Protein AF-A0A6C0F6B0-F1 (afdb_monomer_lite)

Organism: NCBI:txid1070528

Sequence (75 aa):
MDDDNLEIMQLLEERLKIGKERYGHGVIIDDDTRQYGTNDNNWETMMMEEALDGMIYAAAQLLRIKRARNSLKEQ

Foldseek 3Di:
DDDCVVVVVVVVVVVQVVCCVVPVDGDDPQDQCVVVPDPGRDPVSVVVVVVVVVVVVVVVVVVVVVVVVVVVVVD

pLDDT: mean 91.41, std 7.56, range [57.16, 98.62]

Secondary structure (DSSP, 8-state):
---THHHHHHHHHHHHHHHHHHHSS---TTS-GGGGT-SSS-HHHHHHHHHHHHHHHHHHHHHHHHHHHHHHH--

Structure (mmCIF, N/CA/C/O backbone):
data_AF-A0A6C0F6B0-F1
#
_entry.id   AF-A0A6C0F6B0-F1
#
loop_
_atom_site.group_PDB
_atom_site.id
_atom_site.type_symbol
_atom_site.label_atom_id
_atom_site.label_alt_id
_atom_site.label_comp_id
_atom_site.label_asym_id
_atom_site.label_entity_id
_atom_site.label_seq_id
_atom_site.pdbx_PDB_ins_code
_atom_site.Cartn_x
_atom_site.Cartn_y
_atom_site.Cartn_z
_atom_site.occupancy
_atom_site.B_iso_or_equiv
_atom_site.auth_seq_id
_atom_site.auth_comp_id
_atom_site.auth_asym_id
_atom_site.auth_atom_id
_atom_site.pdbx_PDB_model_num
ATOM 1 N N . MET A 1 1 ? -19.222 -16.387 10.433 1.00 62.53 1 MET A N 1
ATOM 2 C CA . MET A 1 1 ? -18.032 -15.569 10.153 1.00 62.53 1 MET A CA 1
ATOM 3 C C . MET A 1 1 ? -18.000 -15.498 8.655 1.00 62.53 1 MET A C 1
ATOM 5 O O . MET A 1 1 ? -17.977 -16.561 8.042 1.00 62.53 1 MET A O 1
ATOM 9 N N . ASP A 1 2 ? -18.198 -14.307 8.115 1.00 83.31 2 ASP A N 1
ATOM 10 C CA . ASP A 1 2 ? -18.295 -14.135 6.673 1.00 83.31 2 ASP A CA 1
ATOM 11 C C . ASP A 1 2 ? -16.891 -14.236 6.069 1.00 83.31 2 ASP A C 1
ATOM 13 O O . ASP A 1 2 ? -15.890 -13.956 6.732 1.00 83.31 2 ASP A O 1
ATOM 17 N N . ASP A 1 3 ? -16.822 -14.782 4.860 1.00 92.75 3 ASP A N 1
ATOM 18 C CA . ASP A 1 3 ? -15.578 -14.937 4.119 1.00 92.75 3 ASP A CA 1
ATOM 19 C C . ASP A 1 3 ? -15.273 -13.625 3.386 1.00 92.75 3 ASP A C 1
ATOM 21 O O . ASP A 1 3 ? -15.798 -13.368 2.301 1.00 92.75 3 ASP A O 1
ATOM 25 N N . ASP A 1 4 ? -14.429 -12.792 3.994 1.00 96.56 4 ASP A N 1
ATOM 26 C CA . ASP A 1 4 ? -14.078 -11.462 3.480 1.00 96.56 4 ASP A CA 1
ATOM 27 C C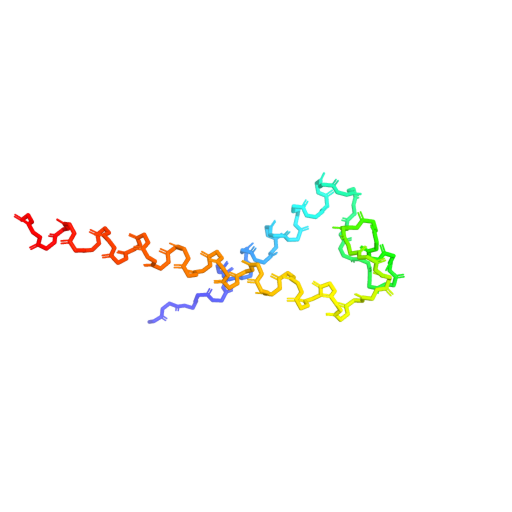 . ASP A 1 4 ? -13.125 -11.511 2.263 1.00 96.56 4 ASP A C 1
ATOM 29 O O . ASP A 1 4 ? -12.786 -10.473 1.686 1.00 96.56 4 ASP A O 1
ATOM 33 N N . ASN A 1 5 ? -12.685 -12.702 1.827 1.00 96.25 5 ASN A N 1
ATOM 34 C CA . ASN A 1 5 ? -11.722 -12.843 0.729 1.00 96.25 5 ASN A CA 1
ATOM 35 C C . ASN A 1 5 ? -12.225 -12.222 -0.581 1.00 96.25 5 ASN A C 1
ATOM 37 O O . ASN A 1 5 ? -11.432 -11.657 -1.335 1.00 96.25 5 ASN A O 1
ATOM 41 N N . LEU A 1 6 ? -13.531 -12.306 -0.861 1.00 95.75 6 LEU A N 1
ATOM 42 C CA . LEU A 1 6 ? -14.103 -11.745 -2.088 1.00 95.75 6 LEU A CA 1
ATOM 43 C C . LEU A 1 6 ? -13.952 -10.220 -2.139 1.00 95.75 6 LEU A C 1
ATOM 45 O O . LEU A 1 6 ? -13.576 -9.681 -3.178 1.00 95.75 6 LEU A O 1
ATOM 49 N N . GLU A 1 7 ? -14.213 -9.535 -1.026 1.00 96.50 7 GLU A N 1
ATOM 50 C CA . GLU A 1 7 ? -14.087 -8.077 -0.943 1.00 96.50 7 GLU A CA 1
ATOM 51 C C . GLU A 1 7 ? -12.621 -7.651 -1.094 1.00 96.50 7 GLU A C 1
ATOM 53 O O . GLU A 1 7 ? -12.310 -6.740 -1.860 1.00 96.50 7 GLU A O 1
ATOM 58 N N . ILE A 1 8 ? -11.694 -8.371 -0.453 1.00 96.75 8 ILE A N 1
ATOM 59 C CA . ILE A 1 8 ? -10.252 -8.116 -0.591 1.00 96.75 8 ILE A CA 1
ATOM 60 C C . ILE A 1 8 ? -9.812 -8.252 -2.054 1.00 96.75 8 ILE A C 1
ATOM 62 O O . ILE A 1 8 ? -9.090 -7.393 -2.564 1.00 96.75 8 ILE A O 1
ATOM 66 N N . MET A 1 9 ? -10.265 -9.296 -2.752 1.00 97.62 9 MET A N 1
ATOM 67 C CA . MET A 1 9 ? -9.943 -9.490 -4.167 1.00 97.62 9 MET A CA 1
ATOM 68 C C . MET A 1 9 ? -10.495 -8.360 -5.043 1.00 97.62 9 MET A C 1
ATOM 70 O O . MET A 1 9 ? -9.783 -7.873 -5.920 1.00 97.62 9 MET A O 1
ATOM 74 N N . GLN A 1 10 ? -11.713 -7.885 -4.773 1.00 97.00 10 GLN A N 1
ATOM 75 C CA . GLN A 1 10 ? -12.299 -6.750 -5.495 1.00 97.00 10 GLN A CA 1
ATOM 76 C C . GLN A 1 10 ? -11.485 -5.466 -5.299 1.00 97.00 10 GLN A C 1
ATOM 78 O O . GLN A 1 10 ? -11.179 -4.783 -6.276 1.00 97.00 10 GLN A O 1
ATOM 83 N N . LEU A 1 11 ? -11.056 -5.172 -4.069 1.00 96.06 11 LEU A N 1
ATOM 84 C CA . LEU A 1 11 ? -10.218 -4.005 -3.774 1.00 96.06 11 LEU A CA 1
ATOM 85 C C . LEU A 1 11 ? -8.861 -4.065 -4.496 1.00 96.06 11 LEU A C 1
ATOM 87 O O . LEU A 1 11 ? -8.373 -3.047 -4.998 1.00 96.06 11 LEU A O 1
ATOM 91 N N . LEU A 1 12 ? -8.250 -5.252 -4.583 1.00 94.31 12 LEU A N 1
ATOM 92 C CA . LEU A 1 12 ? -7.009 -5.457 -5.336 1.00 94.31 12 LEU A CA 1
ATOM 93 C C . LEU A 1 12 ? -7.220 -5.229 -6.838 1.00 94.31 12 LEU A C 1
ATOM 95 O O . LEU A 1 12 ? -6.438 -4.516 -7.470 1.00 94.31 12 LEU A O 1
ATOM 99 N N . GLU A 1 13 ? -8.291 -5.779 -7.410 1.00 95.38 13 GLU A N 1
ATOM 100 C CA . GLU A 1 13 ? -8.634 -5.576 -8.820 1.00 95.38 13 GLU A CA 1
ATOM 101 C C . GLU A 1 13 ? -8.903 -4.103 -9.148 1.00 95.38 13 GLU A C 1
ATOM 103 O O . GLU A 1 13 ? -8.432 -3.598 -10.170 1.00 95.38 13 GLU A O 1
ATOM 108 N N . GLU A 1 14 ? -9.629 -3.390 -8.286 1.00 94.81 14 GLU A N 1
ATOM 109 C CA . GLU A 1 14 ? -9.855 -1.950 -8.422 1.00 94.81 14 GLU A CA 1
ATOM 110 C C . GLU A 1 14 ? -8.542 -1.174 -8.403 1.00 94.81 14 GLU A C 1
ATOM 112 O O . GLU A 1 14 ? -8.340 -0.275 -9.227 1.00 94.81 14 GLU A O 1
ATOM 117 N N . ARG A 1 15 ? -7.597 -1.555 -7.536 1.00 90.88 15 ARG A N 1
ATOM 118 C CA . ARG A 1 15 ? -6.287 -0.907 -7.536 1.00 90.88 15 ARG A CA 1
ATOM 119 C C . ARG A 1 15 ? -5.474 -1.163 -8.796 1.00 90.88 15 ARG A C 1
ATOM 121 O O . ARG A 1 15 ? -4.852 -0.222 -9.292 1.00 90.88 15 ARG A O 1
ATOM 128 N N . LEU A 1 16 ? -5.530 -2.367 -9.357 1.00 92.31 16 LEU A N 1
ATOM 129 C CA . LEU A 1 16 ? -4.882 -2.672 -10.636 1.00 92.31 16 LEU A CA 1
ATOM 130 C C . LEU A 1 16 ? -5.495 -1.876 -11.804 1.00 92.31 16 LEU A C 1
ATOM 132 O O . LEU A 1 16 ? -4.772 -1.475 -12.720 1.00 92.31 16 LEU A O 1
ATOM 136 N N . LYS A 1 17 ? -6.806 -1.587 -11.768 1.00 94.00 17 LYS A N 1
ATOM 137 C CA . LYS A 1 17 ? -7.479 -0.761 -12.791 1.00 94.00 17 LYS A CA 1
ATOM 138 C C . LYS A 1 17 ? -6.965 0.676 -12.819 1.00 94.00 17 LYS A C 1
ATOM 140 O O . LYS A 1 17 ? -6.770 1.203 -13.909 1.00 94.00 17 LYS A O 1
ATOM 145 N N . ILE A 1 18 ? -6.662 1.274 -11.664 1.00 89.19 18 ILE A N 1
ATOM 146 C CA . ILE A 1 18 ? -6.123 2.645 -11.594 1.00 89.19 18 ILE A CA 1
ATOM 147 C C . ILE A 1 18 ? -4.805 2.763 -12.368 1.00 89.19 18 ILE A C 1
ATOM 149 O O . ILE A 1 18 ? -4.607 3.738 -13.090 1.00 89.19 18 ILE A O 1
ATOM 153 N N . GLY A 1 19 ? -3.918 1.767 -12.264 1.00 81.81 19 GLY A N 1
ATOM 154 C CA . GLY A 1 19 ? -2.680 1.739 -13.051 1.00 81.81 19 GLY A CA 1
ATOM 155 C C . GLY A 1 19 ? -2.970 1.759 -14.554 1.00 81.81 19 GLY A C 1
ATOM 156 O O . GLY A 1 19 ? -2.413 2.570 -15.289 1.00 81.81 19 GLY A O 1
ATOM 157 N N . LYS A 1 20 ? -3.943 0.956 -14.994 1.00 88.25 20 LYS A N 1
ATOM 158 C CA . LYS A 1 20 ? -4.376 0.916 -16.395 1.00 88.25 20 LYS A CA 1
ATOM 159 C C . LYS A 1 20 ? -5.006 2.220 -16.876 1.00 88.25 20 LYS A C 1
ATOM 161 O O . LYS A 1 20 ? -4.744 2.631 -18.000 1.00 88.25 20 LYS A O 1
ATOM 166 N N . GLU A 1 21 ? -5.812 2.874 -16.049 1.00 90.44 21 GLU A N 1
ATOM 167 C CA . GLU A 1 21 ? -6.403 4.178 -16.372 1.00 90.44 21 GLU A CA 1
ATOM 168 C C . GLU A 1 21 ? -5.346 5.282 -16.452 1.00 90.44 21 GLU A C 1
ATOM 170 O O . GLU A 1 21 ? -5.434 6.162 -17.307 1.00 90.44 21 GLU A O 1
ATOM 175 N N . ARG A 1 22 ? -4.332 5.228 -15.582 1.00 86.81 22 ARG A N 1
ATOM 176 C CA . ARG A 1 22 ? -3.295 6.258 -15.484 1.00 86.81 22 ARG A CA 1
ATOM 177 C C . ARG A 1 22 ? -2.192 6.113 -16.530 1.00 86.81 22 ARG A C 1
ATOM 179 O O . ARG A 1 22 ? -1.721 7.128 -17.035 1.00 86.81 22 ARG A O 1
ATOM 186 N N . TYR A 1 23 ? -1.795 4.882 -16.846 1.00 84.50 23 TYR A N 1
ATOM 187 C CA . TYR A 1 23 ? -0.631 4.582 -17.690 1.00 84.50 23 TYR A CA 1
ATOM 188 C C . TYR A 1 23 ? -0.995 3.880 -19.011 1.00 84.50 23 TYR A C 1
ATOM 190 O O . TYR A 1 23 ? -0.151 3.704 -19.881 1.00 84.50 23 TYR A O 1
ATOM 198 N N . GLY A 1 24 ? -2.262 3.502 -19.213 1.00 89.25 24 GLY A N 1
ATOM 199 C CA . GLY A 1 24 ? -2.739 2.836 -20.432 1.00 89.25 24 GLY A CA 1
ATOM 200 C C . GLY A 1 24 ? -2.526 1.317 -20.455 1.00 89.25 24 GLY A C 1
ATOM 201 O O . GLY A 1 24 ? -3.025 0.639 -21.356 1.00 89.25 24 GLY A O 1
ATOM 202 N N . HIS A 1 25 ? -1.843 0.754 -19.457 1.00 89.12 25 HIS A N 1
ATOM 203 C CA . HIS A 1 25 ? -1.575 -0.679 -19.320 1.00 89.12 25 HIS A CA 1
ATOM 204 C C . HIS A 1 25 ? -1.545 -1.109 -17.840 1.00 89.12 25 HIS A C 1
ATOM 206 O O . HIS A 1 25 ? -1.465 -0.284 -16.935 1.00 89.12 25 HIS A O 1
ATOM 212 N N . GLY A 1 26 ? -1.648 -2.418 -17.586 1.00 88.44 26 GLY A N 1
ATO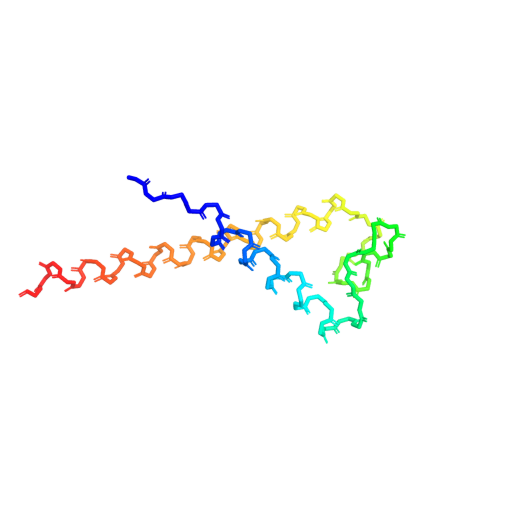M 213 C CA . GLY A 1 26 ? -1.480 -2.982 -16.240 1.00 88.44 26 GLY A CA 1
ATOM 214 C C . GLY A 1 26 ? -0.009 -3.048 -15.811 1.00 88.44 26 GLY A C 1
ATOM 215 O O . GLY A 1 26 ? 0.864 -2.515 -16.488 1.00 88.44 26 GLY A O 1
ATOM 216 N N . VAL A 1 27 ? 0.278 -3.741 -14.709 1.00 89.44 27 VAL A N 1
ATOM 217 C CA . VAL A 1 27 ? 1.661 -3.974 -14.259 1.00 89.44 27 VAL A CA 1
ATOM 218 C C . VAL A 1 27 ? 2.400 -4.858 -15.272 1.00 89.44 27 VAL A C 1
ATOM 220 O O . VAL A 1 27 ? 1.925 -5.944 -15.606 1.00 89.44 27 VAL A O 1
ATOM 223 N N . ILE A 1 28 ? 3.561 -4.398 -15.741 1.00 91.94 28 ILE A N 1
ATOM 224 C CA . ILE A 1 28 ? 4.470 -5.131 -16.632 1.00 91.94 28 ILE A CA 1
ATOM 225 C C . ILE A 1 28 ? 5.791 -5.286 -15.879 1.00 91.94 28 ILE A C 1
ATOM 227 O O . ILE A 1 28 ? 6.485 -4.305 -15.665 1.00 91.94 28 ILE A O 1
ATOM 231 N N . ILE A 1 29 ? 6.122 -6.503 -15.454 1.00 90.44 29 ILE A N 1
ATOM 232 C CA . ILE A 1 29 ? 7.201 -6.758 -14.478 1.00 90.44 29 ILE A CA 1
ATOM 233 C C . ILE A 1 29 ? 8.621 -6.419 -14.957 1.00 90.44 29 ILE A C 1
ATOM 235 O O . ILE A 1 29 ? 9.507 -6.262 -14.129 1.00 90.44 29 ILE A O 1
ATOM 239 N N . ASP A 1 30 ? 8.836 -6.314 -16.268 1.00 91.94 30 ASP A N 1
ATOM 240 C CA . ASP A 1 30 ? 10.143 -6.001 -16.865 1.00 91.94 30 ASP A CA 1
ATOM 241 C C . ASP A 1 30 ? 10.225 -4.546 -17.360 1.00 91.94 30 ASP A C 1
ATOM 243 O O . ASP A 1 30 ? 11.144 -4.180 -18.095 1.00 91.94 30 ASP A O 1
ATOM 247 N N . ASP A 1 31 ? 9.240 -3.719 -17.008 1.00 92.38 31 ASP A N 1
ATOM 248 C CA . ASP A 1 31 ? 9.176 -2.331 -17.451 1.00 92.38 31 ASP A CA 1
ATOM 249 C C . ASP A 1 31 ? 10.078 -1.405 -16.621 1.00 92.38 31 ASP A C 1
ATOM 251 O O . ASP A 1 31 ? 10.535 -1.750 -15.528 1.00 92.38 31 ASP A O 1
ATOM 255 N N . ASP A 1 32 ? 10.346 -0.220 -17.166 1.00 91.88 32 ASP A N 1
ATOM 256 C CA . ASP A 1 32 ? 11.233 0.778 -16.581 1.00 91.88 32 ASP A CA 1
ATOM 257 C C . ASP A 1 32 ? 10.539 1.571 -15.468 1.00 91.88 32 ASP A C 1
ATOM 259 O O . ASP A 1 32 ? 9.720 2.456 -15.734 1.00 91.88 32 ASP A O 1
ATOM 263 N N . THR A 1 33 ? 10.908 1.308 -14.211 1.00 90.12 33 THR A N 1
ATOM 264 C CA . THR A 1 33 ? 10.216 1.899 -13.055 1.00 90.12 33 THR A CA 1
ATOM 265 C C . THR A 1 33 ? 10.348 3.421 -12.963 1.00 90.12 33 THR A C 1
ATOM 267 O O . THR A 1 33 ? 9.509 4.080 -12.344 1.00 90.12 33 THR A O 1
ATOM 270 N N . ARG A 1 34 ? 11.333 4.019 -13.651 1.00 89.38 34 ARG A N 1
ATOM 271 C CA . ARG A 1 34 ? 11.520 5.482 -13.704 1.00 89.38 34 ARG A CA 1
ATOM 272 C C . ARG A 1 34 ? 10.329 6.202 -14.328 1.00 89.38 34 ARG A C 1
ATOM 274 O O . ARG A 1 34 ? 10.108 7.381 -14.058 1.00 89.38 34 ARG A O 1
ATOM 281 N N . GLN A 1 35 ? 9.540 5.501 -15.139 1.00 86.44 35 GLN A N 1
ATOM 282 C CA . GLN A 1 35 ? 8.311 6.037 -15.726 1.00 86.44 35 GLN A CA 1
ATOM 283 C C . GLN A 1 35 ? 7.209 6.266 -14.676 1.00 86.44 35 GLN A C 1
ATOM 285 O O . GLN A 1 35 ? 6.271 7.026 -14.926 1.00 86.44 35 GLN A O 1
ATOM 290 N N . TYR A 1 36 ? 7.342 5.664 -13.490 1.00 84.12 36 TYR A N 1
ATOM 291 C CA . TYR A 1 36 ? 6.372 5.744 -12.395 1.00 84.12 36 TYR A CA 1
ATOM 292 C C . TYR A 1 36 ? 6.825 6.637 -11.236 1.00 84.12 36 TYR A C 1
ATOM 294 O O . TYR A 1 36 ? 6.050 6.843 -10.307 1.00 84.12 36 TYR A O 1
ATOM 302 N N . GLY A 1 37 ? 8.024 7.223 -11.316 1.00 80.75 37 GLY A N 1
ATOM 303 C CA . GLY A 1 37 ? 8.514 8.207 -10.346 1.00 80.75 37 GLY A CA 1
ATOM 304 C C . GLY A 1 37 ? 9.740 7.785 -9.537 1.00 80.75 37 GLY A C 1
ATOM 305 O O . GLY A 1 37 ? 10.226 8.604 -8.759 1.00 80.75 37 GLY A O 1
ATOM 306 N N . THR A 1 38 ? 10.279 6.576 -9.733 1.00 85.19 38 THR A N 1
ATOM 307 C CA . THR A 1 38 ? 11.530 6.169 -9.073 1.00 85.19 38 THR A CA 1
ATOM 308 C C . THR A 1 38 ? 12.753 6.815 -9.727 1.00 85.19 38 THR A C 1
ATOM 310 O O . THR A 1 38 ? 12.765 7.125 -10.921 1.00 85.19 38 THR A O 1
ATOM 313 N N . ASN A 1 39 ? 13.822 7.008 -8.950 1.00 87.44 39 ASN A N 1
ATOM 314 C CA . ASN A 1 39 ? 15.070 7.598 -9.454 1.00 87.44 39 ASN A CA 1
ATOM 315 C C . ASN A 1 39 ? 15.886 6.617 -10.316 1.00 87.44 39 ASN A C 1
ATOM 317 O O . ASN A 1 39 ? 16.581 7.022 -11.251 1.00 87.44 39 ASN A O 1
ATOM 321 N N . ASP A 1 40 ? 15.805 5.327 -10.005 1.00 89.31 40 ASP A N 1
ATOM 322 C CA . ASP A 1 40 ? 16.465 4.219 -10.685 1.00 89.31 40 ASP A CA 1
ATOM 323 C C . ASP A 1 40 ? 15.440 3.230 -11.256 1.00 89.31 40 ASP A C 1
ATOM 325 O O . ASP A 1 40 ? 14.294 3.183 -10.813 1.00 89.31 40 ASP A O 1
ATOM 329 N N . ASN A 1 41 ? 15.841 2.459 -12.275 1.00 92.75 41 ASN A N 1
ATOM 330 C CA . ASN A 1 41 ? 15.028 1.361 -12.804 1.00 92.75 41 ASN A CA 1
ATOM 331 C C . ASN A 1 41 ? 15.206 0.129 -11.901 1.00 92.75 41 ASN A C 1
ATOM 333 O O . ASN A 1 41 ? 16.054 -0.724 -12.176 1.00 92.75 41 ASN A O 1
ATOM 337 N N . ASN A 1 42 ? 14.483 0.096 -10.783 1.00 92.38 42 ASN A N 1
ATOM 338 C CA . ASN A 1 42 ? 14.600 -0.925 -9.751 1.00 92.38 42 ASN A CA 1
ATOM 339 C C . ASN A 1 42 ? 13.244 -1.184 -9.074 1.00 92.38 42 ASN A C 1
ATOM 341 O O . ASN A 1 42 ? 12.733 -0.369 -8.303 1.00 92.38 42 ASN A O 1
ATOM 345 N N . TRP A 1 43 ? 12.694 -2.371 -9.327 1.00 92.81 43 TRP A N 1
ATOM 346 C CA . TRP A 1 43 ? 11.418 -2.822 -8.774 1.00 92.81 43 TRP A CA 1
ATOM 347 C C . TRP A 1 43 ? 11.427 -2.995 -7.252 1.00 92.81 43 TRP A C 1
ATOM 349 O O . TRP A 1 43 ? 10.388 -2.811 -6.619 1.00 92.81 43 TRP A O 1
ATOM 359 N N . GLU A 1 44 ? 12.575 -3.313 -6.647 1.00 93.81 44 GLU A N 1
ATOM 360 C CA . GLU A 1 44 ? 12.701 -3.407 -5.188 1.00 93.81 44 GLU A CA 1
ATOM 361 C C . GLU A 1 44 ? 12.563 -2.026 -4.542 1.00 93.81 44 GLU A C 1
ATOM 363 O O . GLU A 1 44 ? 11.788 -1.866 -3.597 1.00 93.81 44 GLU A O 1
ATOM 368 N N . THR A 1 45 ? 13.255 -1.022 -5.092 1.00 92.44 45 THR A N 1
ATOM 369 C CA . THR A 1 45 ? 13.144 0.372 -4.640 1.00 92.44 45 THR A CA 1
ATOM 370 C C . THR A 1 45 ? 11.700 0.856 -4.761 1.00 92.44 45 THR A C 1
ATOM 372 O O . THR A 1 45 ? 11.141 1.339 -3.778 1.00 92.44 45 THR A O 1
ATOM 375 N N . MET A 1 46 ? 11.067 0.646 -5.923 1.00 92.06 46 MET A N 1
ATOM 376 C CA . MET A 1 46 ? 9.668 1.027 -6.160 1.00 92.06 46 MET A CA 1
ATOM 377 C C . MET A 1 46 ? 8.713 0.379 -5.149 1.00 92.06 46 MET A C 1
ATOM 379 O O . MET A 1 46 ? 7.864 1.051 -4.570 1.00 92.06 46 MET A O 1
ATOM 383 N N . MET A 1 47 ? 8.866 -0.927 -4.905 1.00 93.38 4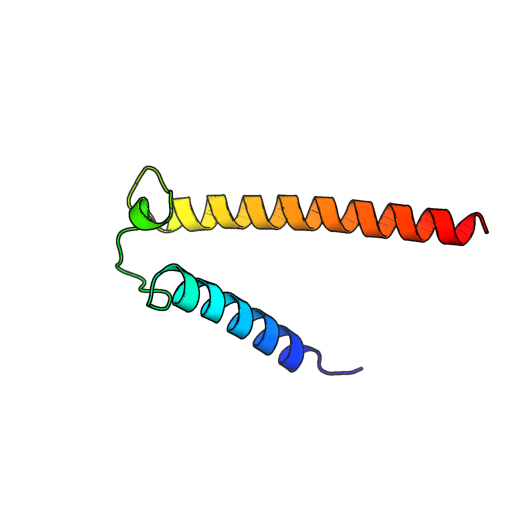7 MET A N 1
ATOM 384 C CA . MET A 1 47 ? 8.050 -1.656 -3.932 1.00 93.38 47 MET A CA 1
ATOM 385 C C . MET A 1 47 ? 8.217 -1.089 -2.521 1.00 93.38 47 MET A C 1
ATOM 387 O O . MET A 1 47 ? 7.224 -0.911 -1.816 1.00 93.38 47 MET A O 1
ATOM 391 N N . MET A 1 48 ? 9.451 -0.786 -2.112 1.00 95.31 48 MET A N 1
ATOM 392 C CA . MET A 1 48 ? 9.729 -0.240 -0.787 1.00 95.31 48 MET A CA 1
ATOM 393 C C . MET A 1 48 ? 9.123 1.159 -0.605 1.00 95.31 48 MET A C 1
ATOM 395 O O . MET A 1 48 ? 8.513 1.413 0.434 1.00 95.31 48 MET A O 1
ATOM 399 N N . GLU A 1 49 ? 9.257 2.047 -1.594 1.00 93.44 49 GLU A N 1
ATOM 400 C CA . GLU A 1 49 ? 8.672 3.396 -1.558 1.00 93.44 49 GLU A CA 1
ATOM 401 C C . GLU A 1 49 ? 7.137 3.337 -1.455 1.00 93.44 49 GLU A C 1
ATOM 403 O O . GLU A 1 49 ? 6.555 3.902 -0.527 1.00 93.44 49 GLU A O 1
ATOM 408 N N . GLU A 1 50 ? 6.480 2.557 -2.318 1.00 92.06 50 GLU A N 1
ATOM 409 C CA . GLU A 1 50 ? 5.016 2.411 -2.322 1.00 92.06 50 GLU A CA 1
ATOM 410 C C . GLU A 1 50 ? 4.483 1.725 -1.050 1.00 92.06 50 GLU A C 1
ATOM 412 O O . GLU A 1 50 ? 3.417 2.073 -0.529 1.00 92.06 50 GLU A O 1
ATOM 417 N N . ALA A 1 51 ? 5.227 0.764 -0.491 1.00 95.75 51 ALA A N 1
ATOM 418 C CA . ALA A 1 51 ? 4.870 0.137 0.780 1.00 95.75 51 ALA A CA 1
ATOM 419 C C . ALA A 1 51 ? 4.913 1.144 1.940 1.00 95.75 51 ALA A C 1
ATOM 421 O O . ALA A 1 51 ? 4.009 1.151 2.784 1.00 95.75 51 ALA A O 1
ATOM 422 N N . LEU A 1 52 ? 5.933 2.009 1.982 1.00 97.62 52 LEU A N 1
ATOM 423 C CA . LEU A 1 52 ? 6.043 3.070 2.984 1.00 97.62 52 LEU A CA 1
ATOM 424 C C . LEU A 1 52 ? 4.901 4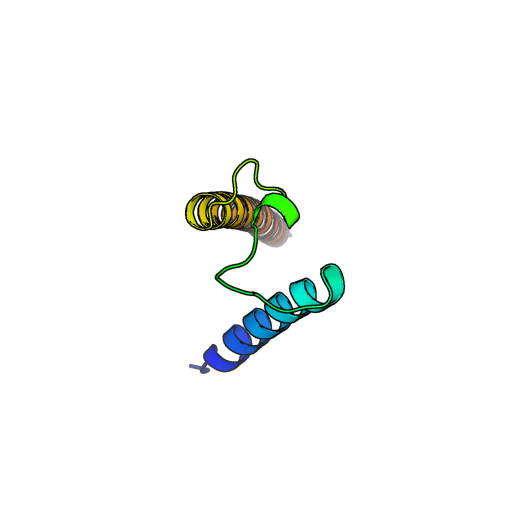.085 2.854 1.00 97.62 52 LEU A C 1
ATOM 426 O O . LEU A 1 52 ? 4.280 4.427 3.866 1.00 97.62 52 LEU A O 1
ATOM 430 N N . ASP A 1 53 ? 4.557 4.495 1.634 1.00 95.12 53 ASP A N 1
ATOM 431 C CA . ASP A 1 53 ? 3.413 5.374 1.376 1.00 95.12 53 ASP A CA 1
ATOM 432 C C . ASP A 1 53 ? 2.094 4.745 1.847 1.00 95.12 53 ASP A C 1
ATOM 434 O O . ASP A 1 53 ? 1.299 5.381 2.553 1.00 95.12 53 ASP A O 1
ATOM 438 N N . GLY A 1 54 ? 1.895 3.453 1.568 1.00 95.75 54 GLY A N 1
ATOM 439 C CA . GLY A 1 54 ? 0.763 2.684 2.081 1.00 95.75 54 GLY A CA 1
ATOM 440 C C . GLY A 1 54 ? 0.675 2.697 3.613 1.00 95.75 54 GLY A C 1
ATOM 441 O O . GLY A 1 54 ? -0.405 2.921 4.174 1.00 95.75 54 GLY A O 1
ATOM 442 N N . MET A 1 55 ? 1.803 2.525 4.312 1.00 98.31 55 MET A N 1
ATOM 443 C CA . MET A 1 55 ? 1.853 2.593 5.780 1.00 98.31 55 MET A CA 1
ATOM 444 C C . MET A 1 55 ? 1.524 3.992 6.314 1.00 98.31 55 MET A C 1
ATOM 446 O O . MET A 1 55 ? 0.805 4.112 7.313 1.00 98.31 55 MET A O 1
ATOM 450 N N . ILE A 1 56 ? 1.994 5.052 5.650 1.00 98.44 56 ILE A N 1
ATOM 451 C CA . ILE A 1 56 ? 1.675 6.441 6.010 1.00 98.44 56 ILE A CA 1
ATOM 452 C C . ILE A 1 56 ? 0.163 6.679 5.906 1.00 98.44 56 ILE A C 1
ATOM 454 O O . ILE A 1 56 ? -0.450 7.221 6.834 1.00 98.44 56 ILE A O 1
ATOM 458 N N . TYR A 1 57 ? -0.470 6.232 4.819 1.00 97.75 57 TYR A N 1
ATOM 459 C CA . TYR A 1 57 ? -1.917 6.373 4.631 1.00 97.75 57 TYR A CA 1
ATOM 460 C C . TYR A 1 57 ? -2.717 5.562 5.651 1.00 97.75 57 TYR A C 1
ATOM 462 O O . TYR A 1 57 ? -3.688 6.074 6.220 1.00 97.75 57 TYR A O 1
ATOM 470 N N . ALA A 1 58 ? -2.280 4.339 5.955 1.00 98.00 58 ALA A N 1
ATOM 471 C CA . ALA A 1 58 ? -2.891 3.513 6.990 1.00 98.00 58 ALA A CA 1
ATOM 472 C C . ALA A 1 58 ? -2.821 4.190 8.370 1.00 98.00 58 ALA A C 1
ATOM 474 O O . ALA A 1 58 ? -3.835 4.284 9.069 1.00 98.00 58 ALA A O 1
ATOM 475 N N . ALA A 1 59 ? -1.659 4.734 8.749 1.00 98.56 59 ALA A N 1
ATOM 476 C CA . ALA A 1 59 ? -1.491 5.469 10.002 1.00 98.56 59 ALA A CA 1
ATOM 477 C C . ALA A 1 59 ? -2.402 6.708 10.066 1.00 98.56 59 ALA A C 1
ATOM 479 O O . ALA A 1 59 ? -3.062 6.952 11.083 1.00 98.56 59 ALA A O 1
ATOM 480 N N . ALA A 1 60 ? -2.503 7.464 8.970 1.00 98.62 60 ALA A N 1
ATOM 481 C CA . ALA A 1 60 ? -3.386 8.623 8.884 1.00 98.62 60 ALA A CA 1
ATOM 482 C C . ALA A 1 60 ? -4.866 8.234 9.056 1.00 98.62 60 ALA A C 1
ATOM 484 O O . ALA A 1 60 ? -5.592 8.876 9.825 1.00 98.62 60 ALA A O 1
ATOM 485 N N . GLN A 1 61 ? -5.318 7.166 8.392 1.00 98.38 61 GLN A N 1
ATOM 486 C CA . GLN A 1 61 ? -6.690 6.673 8.512 1.00 98.38 61 GLN A CA 1
ATOM 487 C C . GLN A 1 61 ? -6.984 6.131 9.917 1.00 98.38 61 GLN A C 1
ATOM 489 O O . GLN A 1 61 ? -8.042 6.419 10.483 1.00 98.38 61 GLN A O 1
ATOM 494 N N . LEU A 1 62 ? -6.034 5.428 10.535 1.00 98.31 62 LEU A N 1
ATOM 495 C CA . LEU A 1 62 ? -6.156 4.961 11.914 1.00 98.31 62 LEU A CA 1
ATOM 496 C C . LEU A 1 62 ? -6.386 6.126 12.886 1.00 98.31 62 LEU A C 1
ATOM 498 O O . LEU A 1 62 ? -7.254 6.044 13.759 1.00 98.31 62 LEU A O 1
ATOM 502 N N . LEU A 1 63 ? -5.653 7.232 12.730 1.00 98.38 63 LEU A N 1
ATOM 503 C CA . LEU A 1 63 ? -5.854 8.428 13.5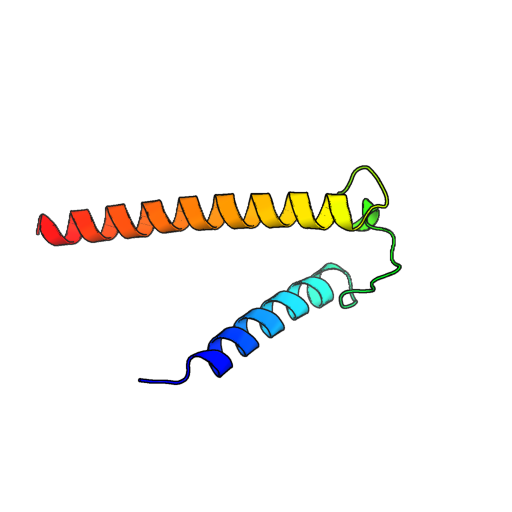52 1.00 98.38 63 LEU A CA 1
ATOM 504 C C . LEU A 1 63 ? -7.254 9.030 13.364 1.00 98.38 63 LEU A C 1
ATOM 506 O O . LEU A 1 63 ? -7.873 9.423 14.356 1.00 98.38 63 LEU A O 1
ATOM 510 N N . ARG A 1 64 ? -7.779 9.067 12.131 1.00 98.12 64 ARG A N 1
ATOM 511 C CA . ARG A 1 64 ? -9.154 9.526 11.846 1.00 98.12 64 ARG A CA 1
ATOM 512 C C . ARG A 1 64 ? -10.187 8.660 12.565 1.00 98.12 64 ARG A C 1
ATOM 514 O O . ARG A 1 64 ? -11.039 9.198 13.269 1.00 98.12 64 ARG A O 1
ATOM 521 N N . ILE A 1 65 ? -10.055 7.336 12.471 1.00 98.06 65 ILE A N 1
ATOM 522 C CA . ILE A 1 65 ? -10.940 6.374 13.146 1.00 98.06 65 ILE 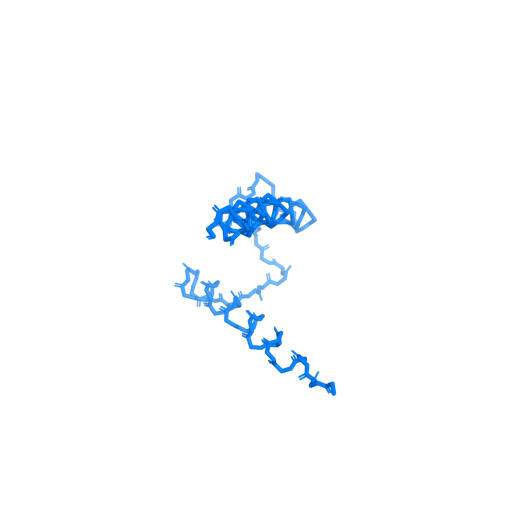A CA 1
ATOM 523 C C . ILE A 1 65 ? -10.885 6.557 14.668 1.00 98.06 65 ILE A C 1
ATOM 525 O O . ILE A 1 65 ? -11.925 6.602 15.325 1.00 98.06 65 ILE A O 1
ATOM 529 N N . LYS A 1 66 ? -9.681 6.694 15.244 1.00 97.38 66 LYS A N 1
ATOM 530 C CA . LYS A 1 66 ? -9.514 6.906 16.692 1.00 97.38 66 LYS A CA 1
ATOM 531 C C . LYS A 1 66 ? -10.192 8.191 17.161 1.00 97.38 66 LYS A C 1
ATOM 533 O O . LYS A 1 66 ? -10.892 8.163 18.168 1.00 97.38 66 LYS A O 1
ATOM 538 N N . ARG A 1 67 ? -10.010 9.297 16.433 1.00 97.31 67 ARG A N 1
ATOM 539 C CA . ARG A 1 67 ? -10.637 10.587 16.759 1.00 97.31 67 ARG A CA 1
ATOM 540 C C . ARG A 1 67 ? -12.160 10.505 16.682 1.00 97.31 67 ARG A C 1
ATOM 542 O O . ARG A 1 67 ? -12.815 10.867 17.650 1.00 97.31 67 ARG A O 1
ATOM 549 N N . ALA A 1 68 ? -12.706 9.946 15.600 1.00 96.75 68 ALA A N 1
ATOM 550 C CA . ALA A 1 68 ? -14.151 9.776 15.438 1.00 96.75 68 ALA A CA 1
ATOM 551 C C . ALA A 1 68 ? -14.767 8.934 16.569 1.00 96.75 68 ALA A C 1
ATOM 553 O O . ALA A 1 68 ? -15.800 9.292 17.129 1.00 96.75 68 ALA A O 1
ATOM 554 N N . ARG A 1 69 ? -14.097 7.844 16.964 1.00 95.69 69 ARG A N 1
ATOM 555 C CA . ARG A 1 69 ? -14.545 6.991 18.072 1.00 95.69 69 ARG A CA 1
ATOM 556 C C . ARG A 1 69 ? -14.521 7.708 19.422 1.00 95.69 69 ARG A C 1
ATOM 558 O O . ARG A 1 69 ? -15.388 7.443 20.245 1.00 95.69 69 ARG A O 1
ATOM 565 N N . ASN A 1 70 ? -13.539 8.574 19.666 1.00 93.31 70 ASN A N 1
ATOM 566 C CA . ASN A 1 70 ? -13.481 9.351 20.904 1.00 93.31 70 ASN A CA 1
ATOM 567 C C . ASN A 1 70 ? -14.616 10.381 20.961 1.00 93.31 70 ASN A C 1
ATOM 569 O O . ASN A 1 70 ? -15.306 10.442 21.969 1.00 93.31 70 ASN A O 1
ATOM 573 N N . SER A 1 71 ? -14.887 11.090 19.861 1.00 89.75 71 SER A N 1
ATOM 574 C CA . SER A 1 71 ? -15.995 12.052 19.792 1.00 89.75 71 SER A CA 1
ATOM 575 C C . SER A 1 71 ? -17.371 11.414 20.014 1.00 89.75 71 SER A C 1
ATOM 577 O O . SER A 1 71 ? -18.243 12.053 20.584 1.00 89.75 71 SER A O 1
ATOM 579 N N . LEU A 1 72 ? -17.566 10.153 19.611 1.00 84.25 72 LEU A N 1
ATOM 580 C CA . LEU A 1 72 ? -18.798 9.396 19.882 1.00 84.25 72 LEU A CA 1
ATOM 581 C C . LEU A 1 72 ? -18.944 8.951 21.345 1.00 84.25 72 LEU A C 1
ATOM 583 O O . LEU A 1 72 ? -20.049 8.642 21.766 1.00 84.25 72 LEU A O 1
ATOM 587 N N . LYS A 1 73 ? -17.847 8.858 22.106 1.00 78.62 73 LYS A N 1
ATOM 588 C CA . LYS A 1 73 ? -17.881 8.501 23.537 1.00 78.62 73 LYS A CA 1
ATOM 589 C C . LYS A 1 73 ? -18.142 9.701 24.446 1.00 78.62 73 LYS A C 1
ATOM 591 O O . LYS A 1 73 ? -18.439 9.510 25.619 1.00 78.62 73 LYS A O 1
ATOM 596 N N . GLU A 1 74 ? -17.940 10.905 23.925 1.00 68.75 74 GLU A N 1
ATOM 597 C CA . GLU A 1 74 ? -18.133 12.174 24.634 1.00 68.75 74 GLU A CA 1
ATOM 598 C C . GLU A 1 74 ? -19.553 12.749 24.439 1.00 68.75 74 GLU A C 1
ATOM 600 O O . GLU A 1 74 ? -19.877 13.763 25.054 1.00 68.75 74 GLU A O 1
ATOM 605 N N . GLN A 1 75 ? -20.382 12.107 23.602 1.00 57.16 75 GLN A N 1
ATOM 606 C CA . GLN A 1 75 ? -21.809 12.393 23.384 1.00 57.16 75 GLN A CA 1
ATOM 607 C C . GLN A 1 75 ? -22.679 11.443 24.207 1.00 57.16 75 GLN A C 1
ATOM 609 O O . GLN A 1 75 ? -23.725 11.913 24.707 1.00 57.16 75 GLN A O 1
#

Radius of gyration: 17.33 Å; chains: 1; bounding box: 38×28×45 Å